Protein AF-A0AAE1BNW2-F1 (afdb_monomer)

Nearest PDB structures (foldseek):
  2y8g-assembly2_B  TM=3.821E-01  e=1.118E-01  Homo sapiens
  4xb6-assembly1_E  TM=5.489E-01  e=6.389E-01  Escherichia coli str. K-12 substr. MG1655
  2y8g-assembly1_A  TM=3.889E-01  e=2.360E-01  Homo sapiens
  7z15-assembly1_A  TM=5.567E-01  e=1.730E+00  Escherichia coli
  3d45-assembly1_B  TM=3.696E-01  e=3.428E-01  Mus musculus

Solvent-accessible surface area (backbone atoms only — not comparable to full-atom values): 8949 Å² total; per-residue (Å²): 96,74,47,78,47,74,46,93,61,87,73,83,94,47,48,79,48,75,47,72,25,45,24,36,40,56,33,90,87,76,66,56,64,51,77,40,76,73,34,39,41,38,37,37,33,49,77,40,80,90,78,62,30,35,42,38,28,35,42,78,40,26,37,35,43,89,85,79,59,53,95,60,62,36,67,66,45,71,43,71,70,43,51,50,49,52,51,52,38,48,50,38,52,47,40,31,74,76,68,69,41,91,60,78,81,73,79,77,82,60,79,87,75,82,78,90,65,78,89,59,55,93,42,26,45,36,45,76,70,61,63,64,67,71,74,86,80,86,83,83,86,87,85,88,132

pLDDT: mean 87.48, std 17.17, range [29.08, 98.38]

Mean predicted aligned error: 6.87 Å

Structure (mmCIF, N/CA/C/O backbone):
data_AF-A0AAE1BNW2-F1
#
_entry.id   AF-A0AAE1BNW2-F1
#
loop_
_atom_site.group_PDB
_atom_site.id
_atom_site.type_symbol
_atom_site.label_atom_id
_atom_site.label_alt_id
_atom_site.label_comp_id
_atom_site.label_asym_id
_atom_site.label_entity_id
_atom_site.label_seq_id
_atom_site.pdbx_PDB_ins_code
_atom_site.Cartn_x
_atom_site.Cartn_y
_atom_site.Cartn_z
_atom_site.occupancy
_atom_site.B_iso_or_equiv
_atom_site.auth_seq_id
_atom_site.auth_comp_id
_atom_site.auth_asym_id
_atom_site.auth_atom_id
_atom_site.pdbx_PDB_model_num
ATOM 1 N N . MET A 1 1 ? -1.422 -1.329 21.930 1.00 89.38 1 MET A N 1
ATOM 2 C CA . MET A 1 1 ? -0.208 -1.251 21.075 1.00 89.38 1 MET A CA 1
ATOM 3 C C . MET A 1 1 ? -0.551 -1.791 19.691 1.00 89.38 1 MET A C 1
ATOM 5 O O . MET A 1 1 ? -1.424 -2.647 19.628 1.00 89.38 1 MET A O 1
ATOM 9 N N . TRP A 1 2 ? 0.067 -1.293 18.613 1.00 96.12 2 TRP A N 1
ATOM 10 C CA . TRP A 1 2 ? -0.155 -1.800 17.248 1.00 96.12 2 TRP A CA 1
ATOM 11 C C . TRP A 1 2 ? 1.060 -2.577 16.735 1.00 96.12 2 TRP A C 1
ATOM 13 O O . TRP A 1 2 ? 2.185 -2.108 16.897 1.00 96.12 2 TRP A O 1
ATOM 23 N N . THR A 1 3 ? 0.839 -3.719 16.082 1.00 96.50 3 THR A N 1
ATOM 24 C CA . THR A 1 3 ? 1.874 -4.419 15.302 1.00 96.50 3 THR A CA 1
ATOM 25 C C . THR A 1 3 ? 1.702 -4.140 13.811 1.00 96.50 3 THR A C 1
ATOM 27 O O . THR A 1 3 ? 0.581 -3.996 13.323 1.00 96.50 3 THR A O 1
ATOM 30 N N . PHE A 1 4 ? 2.809 -4.084 13.074 1.00 97.00 4 PHE A N 1
ATOM 31 C CA . PHE A 1 4 ? 2.823 -3.799 11.640 1.00 97.00 4 PHE A CA 1
ATOM 32 C C . PHE A 1 4 ? 3.811 -4.735 10.939 1.00 97.00 4 PHE A C 1
ATOM 34 O O . PHE A 1 4 ? 4.937 -4.896 11.403 1.00 97.00 4 PHE A O 1
ATOM 41 N N . GLY A 1 5 ? 3.403 -5.363 9.836 1.00 96.88 5 GLY A N 1
ATOM 42 C CA . GLY A 1 5 ? 4.256 -6.306 9.105 1.00 96.88 5 GLY A CA 1
ATOM 43 C C . GLY A 1 5 ? 3.654 -6.760 7.774 1.00 96.88 5 GLY A C 1
ATOM 44 O O . GLY A 1 5 ? 2.518 -6.396 7.469 1.00 96.88 5 GLY A O 1
ATOM 45 N N . PRO A 1 6 ? 4.385 -7.533 6.959 1.00 96.69 6 PRO A N 1
ATOM 46 C CA . PRO A 1 6 ? 3.876 -8.037 5.688 1.00 96.69 6 PRO A CA 1
ATOM 47 C C . PRO A 1 6 ? 2.765 -9.078 5.889 1.00 96.69 6 PRO A C 1
ATOM 49 O O . PRO A 1 6 ? 2.710 -9.774 6.902 1.00 96.69 6 PRO A O 1
ATOM 52 N N . ALA A 1 7 ? 1.861 -9.181 4.918 1.00 94.19 7 ALA A N 1
ATOM 53 C CA . ALA A 1 7 ? 0.855 -10.231 4.848 1.00 94.19 7 ALA A CA 1
ATOM 54 C C . ALA A 1 7 ? 1.427 -11.459 4.120 1.00 94.19 7 ALA A C 1
ATOM 56 O O . ALA A 1 7 ? 1.558 -11.437 2.899 1.00 94.19 7 ALA A O 1
ATOM 57 N N . GLU A 1 8 ? 1.722 -12.534 4.857 1.00 87.94 8 GLU A N 1
ATOM 58 C CA . GLU A 1 8 ? 2.112 -13.832 4.271 1.00 87.94 8 GLU A CA 1
ATOM 59 C C . GLU A 1 8 ? 0.946 -14.472 3.500 1.00 87.94 8 GLU A C 1
ATOM 61 O O . GLU A 1 8 ? 1.101 -15.056 2.431 1.00 87.94 8 GLU A O 1
ATOM 66 N N . THR A 1 9 ? -0.262 -14.320 4.044 1.00 87.81 9 THR A N 1
ATOM 67 C CA . THR A 1 9 ? -1.531 -14.713 3.427 1.00 87.81 9 THR A CA 1
ATOM 68 C C . THR A 1 9 ? -2.564 -13.618 3.661 1.00 87.81 9 THR A C 1
ATOM 70 O O . THR A 1 9 ? -2.375 -12.747 4.509 1.00 87.81 9 THR A O 1
ATOM 73 N N . THR A 1 10 ? -3.656 -13.634 2.894 1.00 88.69 10 THR A N 1
ATOM 74 C CA . THR A 1 10 ? -4.762 -12.685 3.091 1.00 88.69 10 THR A CA 1
ATOM 75 C C . THR A 1 10 ? -5.508 -13.045 4.380 1.00 88.69 10 THR A C 1
ATOM 77 O O . THR A 1 10 ? -6.130 -14.109 4.413 1.00 88.69 10 THR A O 1
ATOM 80 N N . PRO A 1 11 ? -5.475 -12.204 5.433 1.00 91.25 11 PRO A N 1
ATOM 81 C CA . PRO A 1 11 ? -6.172 -12.503 6.677 1.00 91.25 11 PRO A CA 1
ATOM 82 C C . PRO A 1 11 ? -7.689 -12.499 6.462 1.00 91.25 11 PRO A C 1
ATOM 84 O O . PRO A 1 11 ? -8.236 -11.582 5.846 1.00 91.25 11 PRO A O 1
ATOM 87 N N . SER A 1 12 ? -8.377 -13.516 6.980 1.00 91.12 12 SER A N 1
ATOM 88 C CA . SER A 1 12 ? -9.839 -13.601 6.915 1.00 91.12 12 SER A CA 1
ATOM 89 C C . SER A 1 12 ? -10.484 -12.792 8.041 1.00 91.12 1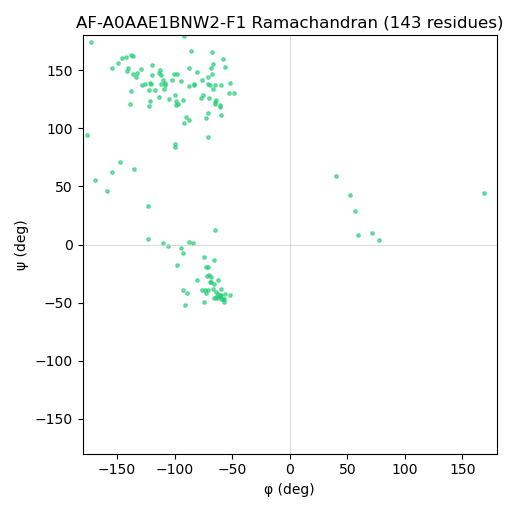2 SER A C 1
ATOM 91 O O . SER A 1 12 ? -10.020 -12.833 9.178 1.00 91.12 12 SER A O 1
ATOM 93 N N . GLY A 1 13 ? -11.559 -12.061 7.734 1.00 93.31 13 GLY A N 1
ATOM 94 C CA . GLY A 1 13 ? -12.338 -11.295 8.718 1.00 93.31 13 GLY A CA 1
ATOM 95 C C . GLY A 1 13 ? -11.717 -9.967 9.169 1.00 93.31 13 GLY A C 1
ATOM 96 O O . GLY A 1 13 ? -12.273 -9.306 10.042 1.00 93.31 13 GLY A O 1
ATOM 97 N N . TRP A 1 14 ? -10.584 -9.557 8.593 1.00 96.19 14 TRP A N 1
ATOM 98 C CA . TRP A 1 14 ? -9.940 -8.279 8.909 1.00 96.19 14 TRP A CA 1
ATOM 99 C C . TRP A 1 14 ? -10.502 -7.161 8.029 1.00 96.19 14 TRP A C 1
ATOM 101 O O . TRP A 1 14 ? -10.934 -7.396 6.898 1.00 96.19 14 TRP A O 1
ATOM 111 N N . GLN A 1 15 ? -10.473 -5.930 8.536 1.00 97.06 15 GLN A N 1
ATOM 112 C CA . GLN A 1 15 ? -10.822 -4.754 7.745 1.00 97.06 15 GLN A CA 1
ATOM 113 C C . GLN A 1 15 ? -9.778 -4.539 6.647 1.00 97.06 15 GLN A C 1
ATOM 115 O O . GLN A 1 15 ? -8.596 -4.826 6.842 1.00 97.06 15 GLN A O 1
ATOM 120 N N . VAL A 1 16 ? -10.214 -4.035 5.490 1.00 96.62 16 VAL A N 1
ATOM 121 C CA . VAL A 1 16 ? -9.362 -3.867 4.306 1.00 96.62 16 VAL A CA 1
ATOM 122 C C . VAL A 1 16 ? -9.356 -2.411 3.873 1.00 96.62 16 VAL A C 1
ATOM 124 O O . VAL A 1 16 ? -10.382 -1.875 3.460 1.00 96.62 16 VAL A O 1
ATOM 127 N N . PHE A 1 17 ? -8.176 -1.802 3.877 1.00 96.88 17 PHE A N 1
ATOM 128 C CA . PHE A 1 17 ? -7.936 -0.469 3.341 1.00 96.88 17 PHE A CA 1
ATOM 129 C C . PHE A 1 17 ? -6.959 -0.544 2.168 1.00 96.88 17 PHE A C 1
ATOM 131 O O . PHE A 1 17 ? -5.939 -1.224 2.237 1.00 96.88 17 PHE A O 1
ATOM 138 N N . LYS A 1 18 ? -7.270 0.130 1.060 1.00 95.50 18 LYS A N 1
ATOM 139 C CA . LYS A 1 18 ? -6.440 0.122 -0.153 1.00 95.50 18 LYS A CA 1
ATOM 140 C C . LYS A 1 18 ? -6.028 1.535 -0.486 1.00 95.50 18 LYS A C 1
ATOM 142 O O . LYS A 1 18 ? -6.865 2.434 -0.468 1.00 95.50 18 LYS A O 1
ATOM 147 N N . ASP A 1 19 ? -4.778 1.697 -0.893 1.00 95.56 19 ASP A N 1
ATOM 148 C CA . ASP A 1 19 ? -4.300 2.979 -1.378 1.00 95.56 19 ASP A CA 1
ATOM 149 C C . ASP A 1 19 ? -3.367 2.814 -2.581 1.00 95.56 19 ASP A C 1
ATOM 151 O O . ASP A 1 19 ? -2.717 1.780 -2.770 1.00 95.56 19 ASP A O 1
ATOM 155 N N . MET A 1 20 ? -3.350 3.837 -3.430 1.00 92.44 20 MET A N 1
ATOM 156 C CA . MET A 1 20 ? -2.522 3.904 -4.625 1.00 92.44 20 MET A CA 1
ATOM 157 C C . MET A 1 20 ? -1.476 5.003 -4.496 1.00 92.44 20 MET A C 1
ATOM 159 O O . MET A 1 20 ? -1.709 6.070 -3.919 1.00 92.44 20 MET A O 1
ATOM 163 N N . ALA A 1 21 ? -0.337 4.738 -5.116 1.00 93.00 21 ALA A N 1
ATOM 164 C CA . ALA A 1 21 ? 0.834 5.580 -5.070 1.00 93.00 21 ALA A CA 1
ATOM 165 C C . ALA A 1 21 ? 1.607 5.549 -6.385 1.00 93.00 21 ALA A C 1
ATOM 167 O O . ALA A 1 21 ? 1.500 4.621 -7.202 1.00 93.00 21 ALA A O 1
ATOM 168 N N . LYS A 1 22 ? 2.433 6.574 -6.569 1.00 93.00 22 LYS A N 1
ATOM 169 C CA . LYS A 1 22 ? 3.486 6.548 -7.576 1.00 93.00 22 LYS A CA 1
ATOM 170 C C . LYS A 1 22 ? 4.649 5.698 -7.067 1.00 93.00 22 LYS A C 1
ATOM 172 O O . LYS A 1 22 ? 5.207 5.959 -6.010 1.00 93.00 22 LYS A O 1
ATOM 177 N N . VAL A 1 23 ? 5.062 4.710 -7.851 1.00 94.81 23 VAL A N 1
ATOM 178 C CA . VAL A 1 23 ? 6.166 3.798 -7.510 1.00 94.81 23 VAL A CA 1
ATOM 179 C C . VAL A 1 23 ? 7.087 3.586 -8.705 1.00 94.81 23 VAL A C 1
ATOM 181 O O . VAL A 1 23 ? 6.717 3.847 -9.856 1.00 94.81 23 VAL A O 1
ATOM 184 N N . ARG A 1 24 ? 8.295 3.091 -8.442 1.00 95.50 24 ARG A N 1
ATOM 185 C CA . ARG A 1 24 ? 9.248 2.659 -9.466 1.00 95.50 24 ARG A CA 1
ATOM 186 C C . ARG A 1 24 ? 9.422 1.146 -9.406 1.00 95.50 24 ARG A C 1
ATOM 188 O O . ARG A 1 24 ? 9.409 0.564 -8.334 1.00 95.50 24 ARG A O 1
ATOM 195 N N . PHE A 1 25 ? 9.634 0.524 -10.551 1.00 95.50 25 PHE A N 1
ATOM 196 C CA . PHE A 1 25 ? 10.032 -0.871 -10.667 1.00 95.50 25 PHE A CA 1
ATOM 197 C C . PHE A 1 25 ? 11.381 -0.951 -11.376 1.00 95.50 25 PHE A C 1
ATOM 199 O O . PHE A 1 25 ? 11.747 -0.055 -12.144 1.00 95.50 25 PHE A O 1
ATOM 206 N N . SER A 1 26 ? 12.116 -2.023 -11.107 1.00 95.94 26 SER A N 1
ATOM 207 C CA . SER A 1 26 ? 13.349 -2.371 -11.804 1.00 95.94 26 SER A CA 1
ATOM 208 C C . SER A 1 26 ? 13.348 -3.868 -12.031 1.00 95.94 26 SER A C 1
ATOM 210 O O . SER A 1 26 ? 13.270 -4.625 -11.067 1.00 95.94 26 SER A O 1
ATOM 212 N N . CYS A 1 27 ? 13.414 -4.287 -13.291 1.00 95.94 27 CYS A N 1
ATOM 213 C CA . CYS A 1 27 ? 13.460 -5.702 -13.608 1.00 95.94 27 CYS A CA 1
ATOM 214 C C . CYS A 1 27 ? 14.796 -6.300 -13.182 1.00 95.94 27 CYS A C 1
ATOM 216 O O . CYS A 1 27 ? 15.842 -5.833 -13.629 1.00 95.94 27 CYS A O 1
ATOM 218 N N . GLN A 1 28 ? 14.761 -7.372 -12.393 1.00 94.50 28 GLN A N 1
ATOM 219 C CA . GLN A 1 28 ? 15.981 -8.053 -11.948 1.00 94.50 28 GLN A CA 1
ATOM 220 C C . GLN A 1 28 ? 16.678 -8.824 -13.082 1.00 94.50 28 GLN A C 1
ATOM 222 O O . GLN A 1 28 ? 17.857 -9.139 -12.979 1.00 94.50 28 GLN A O 1
ATOM 227 N N . ARG A 1 29 ? 15.968 -9.130 -14.180 1.00 94.25 29 ARG A N 1
ATOM 228 C CA . ARG A 1 29 ? 16.511 -9.905 -15.313 1.00 94.25 29 ARG A CA 1
ATOM 229 C C . ARG A 1 29 ? 17.175 -9.056 -16.393 1.00 94.25 29 ARG A C 1
ATOM 231 O O . ARG A 1 29 ? 18.177 -9.472 -16.955 1.00 94.25 29 ARG A O 1
ATOM 238 N N . CYS A 1 30 ? 16.579 -7.916 -16.744 1.00 94.94 30 CYS A N 1
ATOM 239 C CA . CYS A 1 30 ? 17.040 -7.085 -17.866 1.00 94.94 30 CYS A CA 1
ATOM 240 C C . CYS A 1 30 ? 17.381 -5.645 -17.467 1.00 94.94 30 CYS A C 1
ATOM 242 O O . CYS A 1 30 ? 17.633 -4.817 -18.339 1.00 94.94 30 CYS A O 1
ATOM 244 N N . SER A 1 31 ? 17.328 -5.321 -16.171 1.00 94.69 31 SER A N 1
ATOM 245 C CA . SER A 1 31 ? 17.602 -3.985 -15.623 1.00 94.69 31 SER A CA 1
ATOM 246 C C . SER A 1 31 ? 16.696 -2.867 -16.157 1.00 94.69 31 SER A C 1
ATOM 248 O O . SER A 1 31 ? 16.912 -1.691 -15.860 1.00 94.69 31 SER A O 1
ATOM 250 N N . HIS A 1 32 ? 15.649 -3.203 -16.920 1.00 94.75 32 HIS A N 1
ATOM 251 C CA . HIS A 1 32 ? 14.671 -2.231 -17.386 1.00 94.75 32 HIS A CA 1
ATOM 252 C C . HIS A 1 32 ? 13.914 -1.646 -16.192 1.00 94.75 32 HIS A C 1
ATOM 254 O O . HIS A 1 32 ? 13.285 -2.378 -15.425 1.00 94.75 32 HIS A O 1
ATOM 260 N N . GLY A 1 33 ? 13.965 -0.323 -16.043 1.00 93.56 33 GLY A N 1
ATOM 261 C CA . GLY A 1 33 ? 13.259 0.404 -14.996 1.00 93.56 33 GLY A CA 1
ATOM 262 C C . GLY A 1 33 ? 12.084 1.200 -15.550 1.00 93.56 33 GLY A C 1
ATOM 263 O O . GLY A 1 33 ? 12.208 1.863 -16.578 1.00 93.56 33 GLY A O 1
ATOM 264 N N . TRP A 1 34 ? 10.960 1.190 -14.837 1.00 93.12 34 TRP A N 1
ATOM 265 C CA . TRP A 1 34 ? 9.772 1.959 -15.208 1.00 93.12 34 TRP A CA 1
ATOM 266 C C . TRP A 1 34 ? 9.068 2.540 -13.982 1.00 93.12 34 TRP A C 1
ATOM 268 O O . TRP A 1 34 ? 9.279 2.116 -12.847 1.00 93.12 34 TRP A O 1
ATOM 278 N N . THR A 1 35 ? 8.231 3.548 -14.207 1.00 91.44 35 THR A N 1
ATOM 279 C CA . THR A 1 35 ? 7.411 4.183 -13.169 1.00 91.44 35 THR A CA 1
ATOM 280 C C . THR A 1 35 ? 5.951 3.829 -13.396 1.00 91.44 35 THR A C 1
ATOM 282 O O . THR A 1 35 ? 5.484 3.813 -14.534 1.00 91.44 35 THR A O 1
ATOM 285 N N . SER A 1 36 ? 5.213 3.602 -12.313 1.00 89.81 36 SER A N 1
ATOM 286 C CA . SER A 1 36 ? 3.767 3.418 -12.354 1.00 89.81 36 SER A CA 1
ATOM 287 C C . SER A 1 36 ? 3.069 4.381 -11.407 1.00 89.81 36 SER A C 1
ATOM 289 O O . SER A 1 36 ? 3.499 4.558 -10.274 1.00 89.81 36 SER A O 1
ATOM 291 N N . MET A 1 37 ? 1.959 4.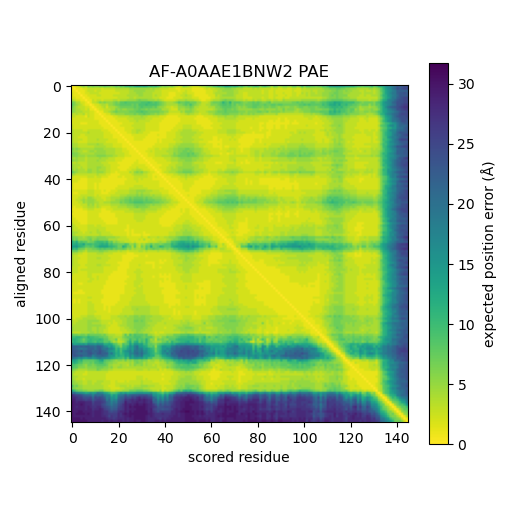964 -11.859 1.00 88.12 37 MET A N 1
ATOM 292 C CA . MET A 1 37 ? 1.051 5.754 -11.011 1.00 88.12 37 MET A CA 1
ATOM 293 C C . MET A 1 37 ? 0.037 4.880 -10.250 1.00 88.12 37 MET A C 1
ATOM 295 O O . MET A 1 37 ? -0.835 5.409 -9.563 1.00 88.12 37 MET A O 1
ATOM 299 N N . TYR A 1 38 ? 0.118 3.558 -10.427 1.00 86.56 38 TYR A N 1
ATOM 300 C CA . TYR A 1 38 ? -0.827 2.561 -9.921 1.00 86.56 38 TYR A CA 1
ATOM 301 C C . TYR A 1 38 ? -0.113 1.517 -9.049 1.00 86.56 38 TYR A C 1
ATOM 303 O O . TYR A 1 38 ? -0.472 0.341 -9.067 1.00 86.56 38 TYR A O 1
ATOM 311 N N . GLY A 1 39 ? 0.938 1.920 -8.326 1.00 91.38 39 GLY A N 1
ATOM 312 C CA . GLY A 1 39 ? 1.483 1.087 -7.257 1.00 91.38 39 GLY A CA 1
ATOM 313 C C . GLY A 1 39 ? 0.430 0.955 -6.167 1.00 91.38 39 GLY A C 1
ATOM 314 O O . GLY A 1 39 ? -0.031 1.971 -5.657 1.00 91.38 39 GLY A O 1
ATOM 315 N N . MET A 1 40 ? 0.007 -0.268 -5.857 1.00 94.06 40 MET A N 1
ATOM 316 C CA . MET A 1 40 ? -1.046 -0.519 -4.877 1.00 94.06 40 MET A CA 1
ATOM 317 C C . MET A 1 40 ? -0.471 -1.153 -3.616 1.00 94.06 40 MET A C 1
ATOM 319 O O . MET A 1 40 ? 0.290 -2.124 -3.682 1.00 94.06 40 MET A O 1
ATOM 323 N N . VAL A 1 41 ? -0.897 -0.609 -2.478 1.00 96.88 41 VAL A N 1
ATOM 324 C CA . VAL A 1 41 ? -0.782 -1.238 -1.166 1.00 96.88 41 VAL A CA 1
ATOM 325 C C . VAL A 1 41 ? -2.174 -1.610 -0.668 1.00 96.88 41 VAL A C 1
ATOM 327 O O . VAL A 1 41 ? -3.134 -0.849 -0.818 1.00 96.88 41 VAL A O 1
ATOM 330 N N . VAL A 1 42 ? -2.282 -2.798 -0.086 1.00 97.12 42 VAL A N 1
ATOM 331 C CA . VAL A 1 42 ? -3.454 -3.232 0.673 1.00 97.12 42 VAL A CA 1
ATOM 332 C C . VAL A 1 42 ? -3.038 -3.389 2.122 1.00 97.12 42 VAL A C 1
ATOM 334 O O . VAL A 1 42 ? -2.082 -4.103 2.409 1.00 97.12 42 VAL A O 1
ATOM 337 N N . PHE A 1 43 ? -3.763 -2.742 3.021 1.00 98.12 43 PHE A N 1
ATOM 338 C CA . PHE A 1 43 ? -3.637 -2.899 4.457 1.00 98.12 43 PHE A CA 1
ATOM 339 C C . PHE A 1 43 ? -4.814 -3.718 4.974 1.00 98.12 43 PHE A C 1
ATOM 341 O O . PHE A 1 43 ? -5.975 -3.369 4.766 1.00 98.12 43 PHE A O 1
ATOM 348 N N . TYR A 1 44 ? -4.498 -4.797 5.669 1.00 97.88 44 TYR A N 1
ATOM 349 C CA . TYR A 1 44 ? -5.418 -5.578 6.474 1.00 97.88 44 TYR A CA 1
ATOM 350 C C . TYR A 1 44 ? -5.229 -5.150 7.914 1.00 97.88 44 TYR A C 1
ATOM 352 O O . TYR A 1 44 ? -4.097 -5.151 8.393 1.00 97.88 44 TYR A O 1
ATOM 360 N N . TYR A 1 45 ? -6.295 -4.801 8.618 1.00 98.00 45 TYR A N 1
ATOM 361 C CA . TYR A 1 45 ? -6.174 -4.411 10.015 1.00 98.00 45 TYR A CA 1
ATOM 362 C C . TYR A 1 45 ? -7.324 -4.935 10.863 1.00 98.00 45 TYR A C 1
ATOM 364 O O . TYR A 1 45 ? -8.450 -5.099 10.3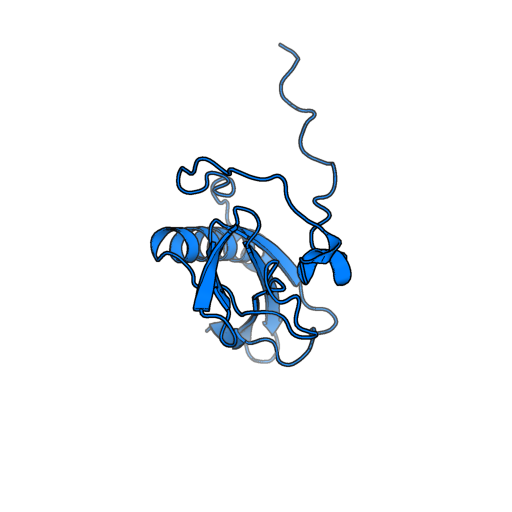92 1.00 98.00 45 TYR A O 1
ATOM 372 N N . HIS A 1 46 ? -7.035 -5.206 12.130 1.00 96.50 46 HIS A N 1
ATOM 373 C CA . HIS A 1 46 ? -8.058 -5.504 13.122 1.00 96.50 46 HIS A CA 1
ATOM 374 C C . HIS A 1 46 ? -7.615 -5.039 14.508 1.00 96.50 46 HIS A C 1
ATOM 376 O O . HIS A 1 46 ? -6.420 -4.919 14.790 1.00 96.50 46 HIS A O 1
ATOM 382 N N . TRP A 1 47 ? -8.602 -4.796 15.362 1.00 97.31 47 TRP A N 1
ATOM 383 C CA . TRP A 1 47 ? -8.407 -4.650 16.794 1.00 97.31 47 TRP A CA 1
ATOM 384 C C . TRP A 1 47 ? -8.749 -5.975 17.471 1.00 97.31 47 TRP A C 1
ATOM 386 O O . TRP A 1 47 ? -9.844 -6.506 17.279 1.00 97.31 47 TRP A O 1
ATOM 396 N N . ASP A 1 48 ? -7.804 -6.526 18.220 1.00 95.00 48 ASP A N 1
ATOM 397 C CA . ASP A 1 48 ? -8.004 -7.689 19.071 1.00 95.00 48 ASP A CA 1
ATOM 398 C C . ASP A 1 48 ? -8.427 -7.225 20.465 1.00 95.00 48 ASP A C 1
ATOM 400 O O . ASP A 1 48 ? -7.634 -6.656 21.220 1.00 95.00 48 ASP A O 1
ATOM 404 N N . THR A 1 49 ? -9.683 -7.476 20.820 1.00 93.62 49 THR A N 1
ATOM 405 C CA . THR A 1 49 ? -10.206 -7.130 22.143 1.00 93.62 49 THR A CA 1
ATOM 406 C C . THR A 1 49 ? -9.650 -8.030 23.242 1.00 93.62 49 THR A C 1
ATOM 408 O O . THR A 1 49 ? -9.531 -7.570 24.374 1.00 93.62 49 THR A O 1
ATOM 411 N N . ALA A 1 50 ? -9.267 -9.273 22.931 1.00 95.00 50 ALA A N 1
ATOM 412 C CA . ALA A 1 50 ? -8.762 -10.218 23.923 1.00 95.00 50 ALA A CA 1
ATOM 413 C C . ALA A 1 50 ? -7.344 -9.852 24.381 1.00 95.00 50 ALA A C 1
ATOM 415 O O . ALA A 1 50 ? -7.046 -9.892 25.572 1.00 95.00 50 ALA A O 1
ATOM 416 N N . SER A 1 51 ? -6.478 -9.456 23.444 1.00 95.00 51 SER A N 1
ATOM 417 C CA . SER A 1 51 ? -5.105 -9.028 23.748 1.00 95.00 51 SER A CA 1
ATOM 418 C C . SER A 1 51 ? -4.943 -7.511 23.912 1.00 95.00 51 SER A C 1
ATOM 420 O O . SER A 1 51 ? -3.850 -7.048 24.246 1.00 95.00 51 SER A O 1
ATOM 422 N N . ASN A 1 52 ? -6.018 -6.736 23.707 1.00 95.06 52 ASN A N 1
ATOM 423 C CA . ASN A 1 52 ? -6.037 -5.269 23.718 1.00 95.06 52 ASN A CA 1
ATOM 424 C C . ASN A 1 52 ? -4.965 -4.652 22.792 1.00 95.06 52 ASN A C 1
ATOM 426 O O . ASN A 1 52 ? -4.237 -3.711 23.143 1.00 95.06 52 ASN A O 1
ATOM 430 N N . GLN A 1 53 ? -4.822 -5.237 21.602 1.00 96.69 53 GLN A N 1
ATOM 431 C CA . GLN A 1 53 ? -3.798 -4.886 20.622 1.00 96.69 53 GLN A CA 1
ATOM 432 C C . GLN A 1 53 ? -4.398 -4.714 19.234 1.00 96.69 53 GLN A C 1
ATOM 434 O O . GLN A 1 53 ? -5.341 -5.392 18.844 1.00 96.69 53 GLN A O 1
ATOM 439 N N . GLY A 1 54 ? -3.814 -3.806 18.463 1.00 97.31 54 GLY A N 1
ATOM 440 C CA . GLY A 1 54 ? -4.123 -3.664 17.052 1.00 97.31 54 GLY A CA 1
ATOM 441 C C . GLY A 1 54 ? -3.092 -4.394 16.204 1.00 97.31 54 GLY A C 1
ATOM 442 O O . GLY A 1 54 ? -1.905 -4.432 16.534 1.00 97.31 54 GLY A O 1
ATOM 443 N N . ASN A 1 55 ? -3.518 -4.941 15.077 1.00 97.44 55 ASN A N 1
ATOM 444 C CA . ASN A 1 55 ? -2.612 -5.542 14.110 1.00 97.44 55 ASN A CA 1
ATOM 445 C C . ASN A 1 55 ? -2.881 -4.964 12.730 1.00 97.44 55 ASN A C 1
ATOM 447 O O . ASN A 1 55 ? -4.030 -4.850 12.313 1.00 97.44 55 ASN A O 1
ATOM 451 N N . VAL A 1 56 ? -1.808 -4.653 12.010 1.00 98.25 56 VAL A N 1
ATOM 452 C CA . VAL A 1 56 ? -1.830 -4.314 10.590 1.00 98.25 56 VAL A CA 1
ATOM 453 C C . VAL A 1 56 ? -0.925 -5.278 9.835 1.00 98.25 56 VAL A C 1
ATOM 455 O O . VAL A 1 56 ? 0.223 -5.518 10.225 1.00 98.25 56 VAL A O 1
ATOM 458 N N . ARG A 1 57 ? -1.428 -5.819 8.728 1.00 98.06 57 ARG A N 1
ATOM 459 C CA . ARG A 1 57 ? -0.650 -6.558 7.738 1.00 98.06 57 ARG A CA 1
ATOM 460 C C . ARG A 1 57 ? -0.753 -5.877 6.386 1.00 98.06 57 ARG A C 1
ATOM 462 O O . ARG A 1 57 ? -1.835 -5.433 6.020 1.00 98.06 57 ARG A O 1
ATOM 469 N N . PHE A 1 58 ? 0.343 -5.775 5.644 1.00 97.38 58 PHE A N 1
ATOM 470 C CA . PHE A 1 58 ? 0.342 -5.102 4.345 1.00 97.38 58 PHE A CA 1
ATOM 471 C C . PHE A 1 58 ? 0.751 -6.026 3.198 1.00 97.38 58 PHE A C 1
ATOM 473 O O . PHE A 1 58 ? 1.615 -6.886 3.341 1.00 97.38 58 PHE A O 1
ATOM 480 N N . LEU A 1 59 ? 0.153 -5.803 2.031 1.00 96.38 59 LEU A N 1
ATOM 481 C CA . LEU A 1 59 ? 0.518 -6.431 0.767 1.00 96.38 59 LEU A CA 1
ATOM 482 C C . LEU A 1 59 ? 0.882 -5.342 -0.241 1.00 96.38 59 LEU A C 1
ATOM 484 O O . LEU A 1 59 ? 0.064 -4.471 -0.542 1.00 96.38 59 LEU A O 1
ATOM 488 N N . LEU A 1 60 ? 2.093 -5.420 -0.791 1.00 96.31 60 LEU A N 1
ATOM 489 C CA . LEU A 1 60 ? 2.535 -4.582 -1.904 1.00 96.31 60 LEU A CA 1
ATOM 490 C C . LEU A 1 60 ? 2.387 -5.374 -3.199 1.00 96.31 60 LEU A C 1
ATOM 492 O O . LEU A 1 60 ? 2.996 -6.429 -3.356 1.00 96.31 60 LEU A O 1
ATOM 496 N N . THR A 1 61 ? 1.587 -4.878 -4.138 1.00 95.12 61 THR A N 1
ATOM 497 C CA . THR A 1 61 ? 1.390 -5.579 -5.413 1.00 95.12 61 THR A CA 1
ATOM 498 C C . THR A 1 61 ? 2.453 -5.171 -6.428 1.00 95.12 61 THR A C 1
ATOM 500 O O . THR A 1 61 ? 2.731 -3.979 -6.588 1.00 95.12 61 THR A O 1
ATOM 503 N N . GLY A 1 62 ? 3.005 -6.144 -7.145 1.00 95.44 62 GLY A N 1
ATOM 504 C CA . GLY A 1 62 ? 4.027 -5.938 -8.161 1.00 95.44 62 GLY A CA 1
ATOM 505 C C . GLY A 1 62 ? 3.502 -5.734 -9.585 1.00 95.44 62 GLY A C 1
ATOM 506 O O . GLY A 1 62 ? 2.296 -5.761 -9.865 1.00 95.44 62 GLY A O 1
ATOM 507 N N . GLN A 1 63 ? 4.440 -5.542 -10.514 1.00 94.81 63 GLN A N 1
ATOM 508 C CA . GLN A 1 63 ? 4.177 -5.473 -11.956 1.00 94.81 63 GLN A CA 1
ATOM 509 C C . GLN A 1 63 ? 5.171 -6.328 -12.738 1.00 94.81 63 GLN A C 1
ATOM 511 O O . GLN A 1 63 ? 6.343 -6.417 -12.381 1.00 94.81 63 GLN A O 1
ATOM 516 N N . LYS A 1 64 ? 4.706 -6.956 -13.818 1.00 95.19 64 LYS A N 1
ATOM 517 C CA . LYS A 1 64 ? 5.580 -7.659 -14.757 1.00 95.19 64 LYS A CA 1
ATOM 518 C C . LYS A 1 64 ? 6.404 -6.656 -15.555 1.00 95.19 64 LYS A C 1
ATOM 520 O O . LYS A 1 64 ? 5.902 -5.597 -15.937 1.00 95.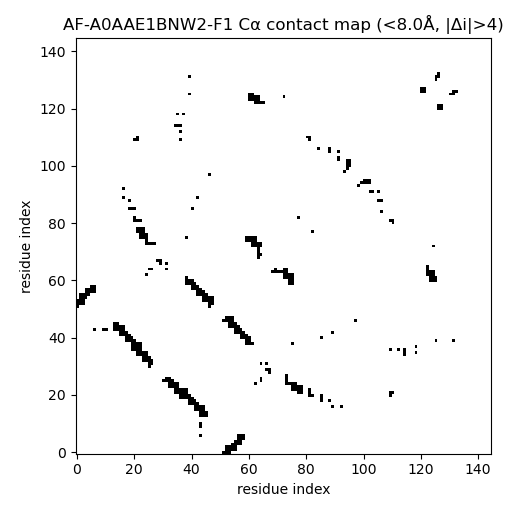19 64 LYS A O 1
ATOM 525 N N . CYS A 1 65 ? 7.651 -7.015 -15.852 1.00 94.00 65 CYS A N 1
ATOM 526 C CA . CYS A 1 65 ? 8.462 -6.248 -16.787 1.00 94.00 65 CYS A CA 1
ATOM 527 C C . CYS A 1 65 ? 7.833 -6.299 -18.184 1.00 94.00 65 CYS A C 1
ATOM 529 O O . CYS A 1 65 ? 7.636 -7.374 -18.738 1.00 94.00 65 CYS A O 1
ATOM 531 N N . ASN A 1 66 ? 7.559 -5.142 -18.776 1.00 89.44 66 ASN A N 1
ATOM 532 C CA . ASN A 1 66 ? 7.007 -5.041 -20.129 1.00 89.44 66 ASN A CA 1
ATOM 533 C C . ASN A 1 66 ? 8.032 -5.332 -21.243 1.00 89.44 66 ASN A C 1
ATOM 535 O O . ASN A 1 66 ? 7.634 -5.452 -22.395 1.00 89.44 66 ASN A O 1
ATOM 539 N N . HIS A 1 67 ? 9.324 -5.426 -20.914 1.00 91.50 67 HIS A N 1
ATOM 540 C CA . HIS A 1 67 ? 10.394 -5.645 -21.885 1.00 91.50 67 HIS A CA 1
ATOM 541 C C . HIS A 1 67 ? 10.697 -7.136 -22.086 1.00 91.50 67 HIS A C 1
ATOM 543 O O . HIS A 1 67 ? 10.690 -7.620 -23.210 1.00 91.50 67 HIS A O 1
ATOM 549 N N . CYS A 1 68 ? 10.943 -7.881 -21.002 1.00 92.44 68 CYS A N 1
ATOM 550 C CA . CYS A 1 68 ? 11.236 -9.321 -21.068 1.00 92.44 68 CYS A CA 1
ATOM 551 C C . CYS A 1 68 ? 10.078 -10.223 -20.609 1.00 92.44 68 CYS A C 1
ATOM 553 O O . CYS A 1 68 ? 10.224 -11.440 -20.644 1.00 92.44 68 CYS A O 1
ATOM 555 N N . ASN A 1 69 ? 8.956 -9.634 -20.172 1.00 85.31 69 ASN A N 1
ATOM 556 C CA . ASN A 1 69 ? 7.707 -10.305 -19.786 1.00 85.31 69 ASN A CA 1
ATOM 557 C C . ASN A 1 69 ? 7.890 -11.612 -18.986 1.00 85.31 69 ASN A C 1
ATOM 559 O O . ASN A 1 69 ? 7.443 -12.672 -19.425 1.00 85.31 69 ASN A O 1
ATOM 563 N N . PRO A 1 70 ? 8.548 -11.563 -17.813 1.00 85.88 70 PRO A N 1
ATOM 564 C CA . PRO A 1 70 ? 8.746 -12.750 -16.997 1.00 85.88 70 PRO A CA 1
ATOM 565 C C . PRO A 1 70 ? 7.417 -13.269 -16.423 1.00 85.88 70 PRO A C 1
ATOM 567 O O . PRO A 1 70 ? 6.400 -12.566 -16.367 1.00 85.88 70 PRO A O 1
ATOM 570 N N . ASP A 1 71 ? 7.426 -14.503 -15.920 1.00 87.12 71 ASP A N 1
ATOM 571 C CA . ASP A 1 71 ? 6.259 -15.073 -15.240 1.00 87.12 71 ASP A CA 1
ATOM 572 C C . ASP A 1 71 ? 5.958 -14.394 -13.897 1.00 87.12 71 ASP A C 1
ATOM 574 O O . ASP A 1 71 ? 4.786 -14.240 -13.542 1.00 87.12 71 ASP A O 1
ATOM 578 N N . GLY A 1 72 ? 7.002 -13.924 -13.205 1.00 92.06 72 GLY A N 1
ATOM 579 C CA . GLY A 1 72 ? 6.924 -13.251 -11.907 1.00 92.06 72 GLY A CA 1
ATOM 580 C C . GLY A 1 72 ? 6.657 -11.744 -11.974 1.00 92.06 72 GLY A C 1
ATOM 581 O O . GLY A 1 72 ? 6.771 -11.109 -13.023 1.00 92.06 72 GLY A O 1
ATOM 582 N N . PHE A 1 73 ? 6.316 -11.175 -10.819 1.00 95.38 73 PHE A N 1
ATOM 583 C CA . PHE A 1 73 ? 6.123 -9.738 -10.633 1.00 95.38 73 PHE A CA 1
ATOM 584 C C . PHE A 1 73 ? 7.335 -9.116 -9.944 1.00 95.38 73 PHE A C 1
ATOM 586 O O . PHE A 1 73 ? 7.877 -9.698 -9.010 1.00 95.38 73 PHE A O 1
ATOM 593 N N . GLU A 1 74 ? 7.712 -7.914 -10.368 1.00 96.44 74 GLU A N 1
ATOM 594 C CA . GLU A 1 74 ? 8.723 -7.117 -9.680 1.00 96.44 74 GLU A CA 1
ATOM 595 C C . GLU A 1 74 ? 8.091 -6.354 -8.514 1.00 96.44 74 GLU A C 1
ATOM 597 O O . GLU A 1 74 ? 7.007 -5.774 -8.652 1.00 96.44 74 GLU A O 1
ATOM 602 N N . THR A 1 75 ? 8.783 -6.325 -7.376 1.00 95.81 75 THR A N 1
ATOM 603 C CA . THR A 1 75 ? 8.369 -5.573 -6.184 1.00 95.81 75 THR A CA 1
ATOM 604 C C . THR A 1 75 ? 8.492 -4.064 -6.430 1.00 95.81 75 THR A C 1
ATOM 606 O O . THR A 1 75 ? 9.485 -3.613 -7.011 1.00 95.81 75 THR A O 1
ATOM 609 N N . PRO A 1 76 ? 7.512 -3.249 -5.998 1.00 96.75 76 PRO A N 1
ATOM 610 C CA . PRO A 1 76 ? 7.599 -1.802 -6.140 1.00 96.75 76 PRO A CA 1
ATOM 611 C C . PRO A 1 76 ? 8.642 -1.201 -5.194 1.00 96.75 76 PRO A C 1
ATOM 613 O O . PRO A 1 76 ? 8.682 -1.504 -4.004 1.00 96.75 76 PRO A O 1
ATOM 616 N N . MET A 1 77 ? 9.415 -0.254 -5.711 1.00 96.88 77 MET A N 1
ATOM 617 C CA . MET A 1 77 ? 10.209 0.689 -4.933 1.00 96.88 77 MET A CA 1
ATOM 618 C C . MET A 1 77 ? 9.389 1.956 -4.707 1.00 96.88 77 MET A C 1
ATOM 620 O O . MET A 1 77 ? 8.912 2.592 -5.656 1.00 96.8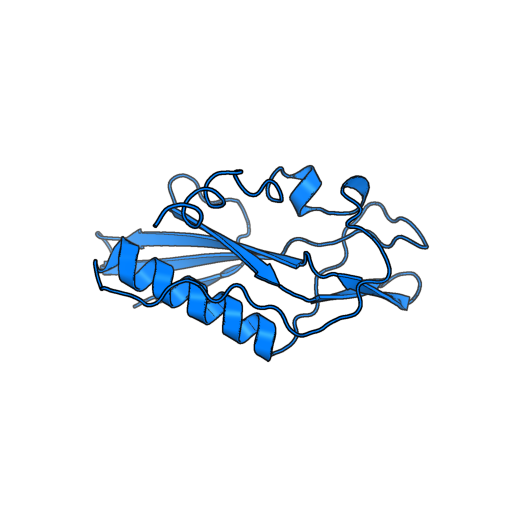8 77 MET A O 1
ATOM 624 N N . TRP A 1 78 ? 9.231 2.319 -3.442 1.00 95.88 78 TRP A N 1
ATOM 625 C CA . TRP A 1 78 ? 8.416 3.450 -3.025 1.00 95.88 78 TRP A CA 1
ATOM 626 C C . TRP A 1 78 ? 9.260 4.702 -2.855 1.00 95.88 78 TRP A C 1
ATOM 628 O O . TRP A 1 78 ? 10.375 4.651 -2.338 1.00 95.88 78 TRP A O 1
ATOM 638 N N . TYR A 1 79 ? 8.708 5.839 -3.272 1.00 95.50 79 TYR A N 1
ATOM 639 C CA . TYR A 1 79 ? 9.279 7.121 -2.892 1.00 95.50 79 TYR A CA 1
ATOM 640 C C . TYR A 1 79 ? 8.909 7.434 -1.433 1.00 95.50 79 TYR A C 1
ATOM 642 O O . TYR A 1 79 ? 7.776 7.134 -1.042 1.00 95.50 79 TYR A O 1
ATOM 650 N N . PRO A 1 80 ? 9.810 8.029 -0.629 1.00 96.00 80 PRO A N 1
ATOM 651 C CA . PRO A 1 80 ? 9.543 8.308 0.784 1.00 96.00 80 PRO A CA 1
ATOM 652 C C . PRO A 1 80 ? 8.233 9.067 1.029 1.00 96.00 80 PRO A C 1
ATOM 654 O O . PRO A 1 80 ? 7.447 8.685 1.890 1.00 96.00 80 PRO A O 1
ATOM 657 N N . GLU A 1 81 ? 7.949 10.083 0.219 1.00 95.25 81 GLU A N 1
ATOM 658 C CA . GLU A 1 81 ? 6.734 10.895 0.303 1.00 95.25 81 GLU A CA 1
ATOM 659 C C . GLU A 1 81 ? 5.457 10.107 -0.028 1.00 95.25 81 GLU A C 1
ATOM 661 O O . GLU A 1 81 ? 4.412 10.316 0.583 1.00 95.25 81 GLU A O 1
ATOM 666 N N . GLU A 1 82 ? 5.537 9.151 -0.954 1.00 96.38 82 GLU A N 1
ATOM 667 C CA . GLU A 1 82 ? 4.415 8.281 -1.317 1.00 96.38 82 GLU A CA 1
ATOM 668 C C . GLU A 1 82 ? 4.147 7.250 -0.216 1.00 96.38 82 GLU A C 1
ATOM 670 O O . GLU A 1 82 ? 2.992 6.983 0.115 1.00 96.38 82 GLU A O 1
ATOM 675 N N . ALA A 1 83 ? 5.212 6.714 0.395 1.00 96.88 83 ALA A N 1
ATOM 676 C CA . ALA A 1 83 ? 5.110 5.838 1.557 1.00 96.88 83 ALA A CA 1
ATOM 677 C C . ALA A 1 83 ? 4.497 6.583 2.753 1.00 96.88 83 ALA A C 1
ATOM 679 O O . ALA A 1 83 ? 3.555 6.091 3.370 1.00 96.88 83 ALA A O 1
ATOM 680 N N . GLN A 1 84 ? 4.961 7.803 3.034 1.00 97.31 84 GLN A N 1
ATOM 681 C CA . GLN A 1 84 ? 4.385 8.653 4.075 1.00 97.31 84 GLN A CA 1
ATOM 682 C C . GLN A 1 84 ? 2.894 8.898 3.824 1.00 97.31 84 GLN A C 1
ATOM 684 O O . GLN A 1 84 ? 2.085 8.696 4.726 1.00 97.31 84 GLN A O 1
ATOM 689 N N . LYS A 1 85 ? 2.511 9.249 2.590 1.00 97.00 85 LYS A N 1
ATOM 690 C CA . LYS A 1 85 ? 1.116 9.510 2.216 1.00 97.00 85 LYS A CA 1
ATOM 691 C C . LYS A 1 85 ? 0.192 8.326 2.508 1.00 97.00 85 LYS A C 1
ATOM 693 O O . LYS A 1 85 ? -0.856 8.507 3.127 1.00 97.00 85 LYS A O 1
ATOM 698 N N . VAL A 1 86 ? 0.560 7.115 2.076 1.00 97.31 86 VAL A N 1
ATOM 699 C CA . VAL A 1 86 ? -0.288 5.927 2.297 1.00 97.31 86 VAL A CA 1
ATOM 700 C C . VAL A 1 86 ? -0.349 5.528 3.773 1.00 97.31 86 VAL A C 1
ATOM 702 O O . VAL A 1 86 ? -1.395 5.077 4.235 1.00 97.31 86 VAL A O 1
ATOM 705 N N . MET A 1 87 ? 0.727 5.752 4.533 1.00 98.06 87 MET A N 1
ATOM 706 C CA . MET A 1 87 ? 0.745 5.511 5.979 1.00 98.06 87 MET A CA 1
ATOM 707 C C . MET A 1 87 ? -0.110 6.529 6.743 1.00 98.06 87 MET A C 1
ATOM 709 O O . MET A 1 87 ? -0.836 6.146 7.657 1.00 98.06 87 MET A O 1
ATOM 713 N N . THR A 1 88 ? -0.096 7.805 6.349 1.00 98.00 88 THR A N 1
ATOM 714 C CA . THR A 1 88 ? -0.994 8.829 6.905 1.00 98.00 88 THR A CA 1
ATOM 715 C C . THR A 1 88 ? -2.459 8.494 6.626 1.00 98.00 88 THR A C 1
ATOM 717 O O . THR A 1 88 ? -3.295 8.584 7.522 1.00 98.00 88 THR A O 1
ATOM 720 N N . ASN A 1 89 ? -2.776 8.042 5.412 1.00 98.31 89 ASN A N 1
ATOM 721 C CA . ASN A 1 89 ? -4.130 7.615 5.070 1.00 98.31 89 ASN A CA 1
ATOM 722 C C . ASN A 1 89 ? -4.581 6.387 5.874 1.00 98.31 89 ASN A C 1
ATOM 724 O O . ASN A 1 89 ? -5.712 6.365 6.355 1.00 98.31 89 ASN A O 1
ATOM 728 N N . LEU A 1 90 ? -3.698 5.403 6.077 1.00 98.38 90 LEU A N 1
ATOM 729 C CA . LEU A 1 90 ? -3.969 4.276 6.971 1.00 98.38 90 LEU A CA 1
ATOM 730 C C . LEU A 1 90 ? -4.233 4.749 8.406 1.00 98.38 90 LEU A C 1
ATOM 732 O O . LEU A 1 90 ? -5.160 4.261 9.047 1.00 98.38 90 LEU A O 1
ATOM 736 N N . TYR A 1 91 ? -3.432 5.689 8.912 1.00 97.69 91 TYR A N 1
ATOM 737 C CA . TYR A 1 91 ? -3.631 6.256 10.243 1.00 97.69 91 TYR A CA 1
ATOM 738 C C . TYR A 1 91 ? -5.020 6.892 10.378 1.00 97.69 91 TYR A C 1
ATOM 740 O O . TYR A 1 91 ? -5.718 6.595 11.345 1.00 97.69 91 TYR A O 1
ATOM 748 N N . HIS A 1 92 ? -5.453 7.695 9.400 1.00 98.00 92 HIS A N 1
ATOM 749 C CA . HIS A 1 92 ? -6.804 8.263 9.395 1.00 98.00 92 HIS A CA 1
ATOM 750 C C . HIS A 1 92 ? -7.885 7.174 9.358 1.00 98.00 92 HIS A C 1
ATOM 752 O O . HIS A 1 92 ? -8.830 7.232 10.142 1.00 98.00 92 HIS A O 1
ATOM 758 N N . GLU A 1 93 ? -7.730 6.149 8.515 1.00 97.75 93 GLU A N 1
ATOM 759 C CA . GLU A 1 93 ? -8.689 5.039 8.447 1.00 97.75 93 GLU A CA 1
ATOM 760 C C . GLU A 1 93 ? -8.807 4.318 9.799 1.00 97.75 93 GLU A C 1
ATOM 762 O O . GLU A 1 93 ? -9.911 4.094 10.292 1.00 97.75 93 GLU A O 1
ATOM 767 N N . VAL A 1 94 ? -7.684 3.990 10.442 1.00 97.62 94 VAL A N 1
ATOM 768 C CA . VAL A 1 94 ? -7.677 3.314 11.747 1.00 97.62 94 VAL A CA 1
ATOM 769 C C . VAL A 1 94 ? -8.257 4.212 12.843 1.00 97.62 94 VAL A C 1
ATOM 771 O O . VAL A 1 94 ? -9.107 3.761 13.612 1.00 97.62 94 VAL A O 1
ATOM 774 N N . ALA A 1 95 ? -7.844 5.481 12.905 1.00 97.44 95 ALA A N 1
ATOM 775 C CA . ALA A 1 95 ? -8.358 6.463 13.859 1.00 97.44 95 ALA A CA 1
ATOM 776 C C . ALA A 1 95 ? -9.883 6.613 13.759 1.00 97.44 95 ALA A C 1
ATOM 778 O O . ALA A 1 95 ? -10.577 6.623 14.776 1.00 97.44 95 ALA A O 1
ATOM 779 N N . ASN A 1 96 ? -10.418 6.652 12.540 1.00 97.38 96 ASN A N 1
ATOM 780 C CA . ASN A 1 96 ? -11.851 6.759 12.323 1.00 97.38 96 ASN A CA 1
ATOM 781 C C . ASN A 1 96 ? -12.598 5.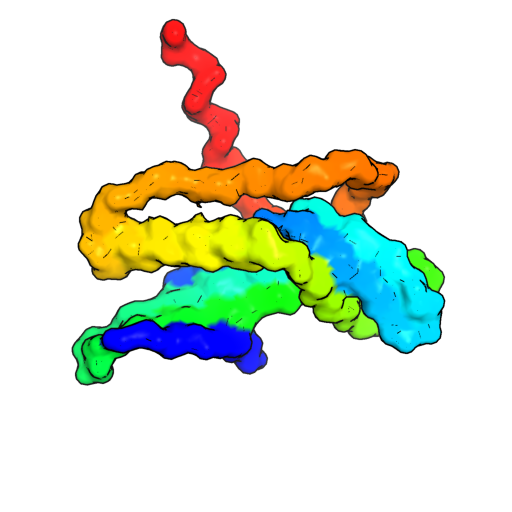446 12.600 1.00 97.38 96 ASN A C 1
ATOM 783 O O . ASN A 1 96 ? -13.585 5.436 13.332 1.00 97.38 96 ASN A O 1
ATOM 787 N N . ARG A 1 97 ? -12.141 4.319 12.045 1.00 96.44 97 ARG A N 1
ATOM 788 C CA . ARG A 1 97 ? -12.882 3.049 12.110 1.00 96.44 97 ARG A CA 1
ATOM 789 C C . ARG A 1 97 ? -12.799 2.358 13.458 1.00 96.44 97 ARG A C 1
ATOM 791 O O . ARG A 1 97 ? -13.788 1.774 13.892 1.00 96.44 97 ARG A O 1
ATOM 798 N N . VAL A 1 98 ? -11.629 2.386 14.089 1.00 95.94 98 VAL A N 1
ATOM 799 C CA . VAL A 1 98 ? -11.369 1.649 15.333 1.00 95.94 98 VAL A CA 1
ATOM 800 C C . VAL A 1 98 ? -11.635 2.519 16.552 1.00 95.94 98 VAL A C 1
ATOM 802 O O . VAL A 1 98 ? -12.202 2.020 17.518 1.00 95.94 98 VAL A O 1
ATOM 805 N N . TYR A 1 99 ? -11.279 3.804 16.488 1.00 95.56 99 TYR A N 1
ATOM 806 C C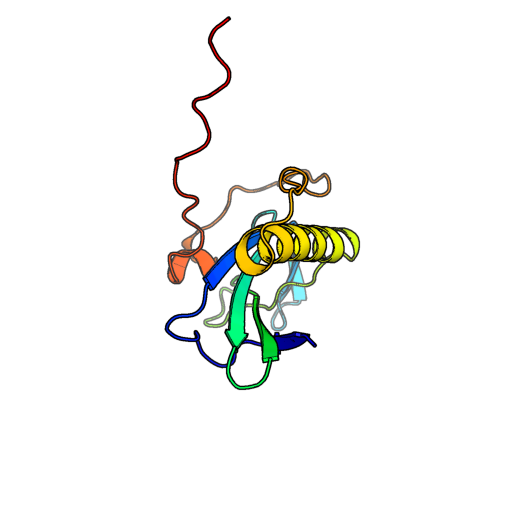A . TYR A 1 99 ? -11.365 4.727 17.625 1.00 95.56 99 TYR A CA 1
ATOM 807 C C . TYR A 1 99 ? -12.457 5.795 17.489 1.00 95.56 99 TYR A C 1
ATOM 809 O O . TYR A 1 99 ? -12.587 6.642 18.369 1.00 95.56 99 TYR A O 1
ATOM 817 N N . GLN A 1 100 ? -13.230 5.780 16.395 1.00 96.62 100 GLN A N 1
ATOM 818 C CA . GLN A 1 100 ? -14.360 6.690 16.159 1.00 96.62 100 GLN A CA 1
ATOM 819 C C . GLN A 1 100 ? -13.973 8.177 16.223 1.00 96.62 100 GLN A C 1
ATOM 821 O O . GLN A 1 100 ? -14.793 9.042 16.533 1.00 96.62 100 GLN A O 1
ATOM 826 N N . LEU A 1 101 ? -12.717 8.487 15.890 1.00 97.31 101 LEU A N 1
ATOM 827 C CA . LEU A 1 101 ? -12.217 9.854 15.830 1.00 97.31 101 LEU A CA 1
ATOM 828 C C . LEU A 1 101 ? -12.618 10.521 14.508 1.00 97.31 101 LEU A C 1
ATOM 830 O O . LEU A 1 101 ? -12.703 9.879 13.456 1.00 97.31 101 LEU A O 1
ATOM 834 N N . GLN A 1 102 ? -12.832 11.835 14.552 1.00 97.06 102 GLN A N 1
ATOM 835 C CA . GLN A 1 102 ? -12.982 12.640 13.341 1.00 97.06 102 GLN A CA 1
ATOM 836 C C . GLN A 1 102 ? -11.608 12.833 12.698 1.00 97.06 102 GLN A C 1
ATOM 838 O O . GLN A 1 102 ? -10.658 13.238 13.367 1.00 97.06 102 GLN A O 1
ATOM 843 N N . THR A 1 103 ? -11.498 12.545 11.404 1.00 96.31 103 THR A N 1
ATOM 844 C CA . THR A 1 103 ? -10.232 12.610 10.667 1.00 96.31 103 THR A CA 1
ATOM 845 C C . THR A 1 103 ? -10.383 13.427 9.390 1.00 96.31 103 THR A C 1
ATOM 847 O O . THR A 1 103 ? -11.467 13.431 8.799 1.00 96.31 103 THR A O 1
ATOM 850 N N . PRO A 1 104 ? -9.311 14.079 8.908 1.00 95.75 104 PRO A N 1
ATOM 851 C CA . PRO A 1 104 ? -9.327 14.722 7.601 1.00 95.75 104 PRO A CA 1
ATOM 852 C C . PRO A 1 104 ? -9.660 13.732 6.469 1.00 95.75 104 PRO A C 1
ATOM 854 O O . PRO A 1 104 ? -9.453 12.522 6.619 1.00 95.75 104 PRO A O 1
ATOM 857 N N . PRO A 1 105 ? -10.114 14.226 5.304 1.00 93.38 105 PRO A N 1
ATOM 858 C CA . PRO A 1 105 ? -10.242 13.405 4.106 1.00 93.38 105 PRO A CA 1
ATOM 859 C C . PRO A 1 105 ? -8.918 12.730 3.718 1.00 93.38 105 PRO A C 1
ATOM 861 O O . PRO A 1 105 ? -7.833 13.258 3.969 1.00 93.38 105 PRO A O 1
ATOM 864 N N . LEU A 1 106 ? -9.009 11.577 3.049 1.00 93.00 106 LEU A N 1
ATOM 865 C CA . LEU A 1 106 ? -7.832 10.876 2.529 1.00 93.00 106 LEU A CA 1
ATOM 866 C C . LEU A 1 106 ? -7.063 11.751 1.531 1.00 93.00 106 LEU A C 1
ATOM 868 O O . LEU A 1 106 ? -7.653 12.351 0.629 1.00 93.00 106 LEU A O 1
ATOM 872 N N . ILE A 1 107 ? -5.736 11.742 1.641 1.00 92.12 107 ILE A N 1
ATOM 873 C CA . ILE A 1 107 ? -4.823 12.407 0.713 1.00 92.12 107 ILE A CA 1
ATOM 874 C C . ILE A 1 107 ? -4.807 11.605 -0.593 1.00 92.12 107 ILE A C 1
ATOM 876 O O . ILE A 1 107 ? -4.290 10.482 -0.654 1.00 92.12 107 ILE A O 1
ATOM 880 N N . ARG A 1 108 ? -5.412 12.167 -1.642 1.00 87.50 108 ARG A N 1
ATOM 881 C CA . ARG A 1 108 ? -5.535 11.526 -2.966 1.00 87.50 108 ARG A CA 1
ATOM 882 C C . ARG A 1 108 ? -4.472 11.983 -3.957 1.00 87.50 108 ARG A C 1
ATOM 884 O O . ARG A 1 108 ? -4.251 11.298 -4.959 1.00 87.50 108 ARG A O 1
ATOM 891 N N . ASP A 1 109 ? -3.825 13.109 -3.678 1.00 83.75 109 ASP A N 1
ATOM 892 C CA . ASP A 1 109 ? -2.760 13.624 -4.522 1.00 83.75 109 ASP A CA 1
ATOM 893 C C . ASP A 1 109 ? -1.571 12.671 -4.520 1.00 83.75 109 ASP A C 1
ATOM 895 O O . ASP A 1 109 ? -1.171 12.110 -3.499 1.00 83.75 109 ASP A O 1
ATOM 899 N N . ARG A 1 110 ? -1.028 12.475 -5.716 1.00 80.50 110 ARG A N 1
ATOM 900 C CA . ARG A 1 110 ? 0.181 11.693 -5.957 1.00 80.50 110 ARG A CA 1
ATOM 901 C C . ARG A 1 110 ? 1.258 12.652 -6.419 1.00 80.50 110 ARG A C 1
ATOM 903 O O . ARG A 1 110 ? 0.961 13.630 -7.110 1.00 80.50 110 ARG A O 1
ATOM 910 N N . ARG A 1 111 ? 2.514 12.331 -6.125 1.00 77.81 111 ARG A N 1
ATOM 911 C CA . ARG A 1 111 ? 3.670 13.046 -6.648 1.00 77.81 111 ARG A CA 1
ATOM 912 C C . ARG A 1 111 ? 3.523 13.214 -8.149 1.00 77.81 111 ARG A C 1
ATOM 914 O O . ARG A 1 111 ? 3.300 12.249 -8.888 1.00 77.81 111 ARG A O 1
ATOM 921 N N . HIS A 1 112 ? 3.717 14.449 -8.599 1.00 74.62 112 HIS A N 1
ATOM 922 C CA . HIS A 1 112 ? 3.600 14.784 -10.005 1.00 74.62 112 HIS A CA 1
ATOM 923 C C . HIS A 1 112 ? 4.451 13.853 -10.875 1.00 74.62 112 HIS A C 1
ATOM 925 O O . HIS A 1 112 ? 5.585 13.464 -10.565 1.00 74.62 112 HIS A O 1
ATOM 931 N N . GLY A 1 113 ? 3.867 13.462 -11.994 1.00 64.31 113 GLY A N 1
ATOM 932 C CA . GLY A 1 113 ? 4.494 12.638 -13.003 1.00 64.31 113 GLY A CA 1
ATOM 933 C C . GLY A 1 113 ? 3.826 12.916 -14.335 1.00 64.31 113 GLY A C 1
ATOM 934 O O . GLY A 1 113 ? 2.658 13.288 -14.384 1.00 64.31 113 GLY A O 1
ATOM 935 N N . ARG A 1 114 ? 4.577 12.729 -15.417 1.00 59.59 114 ARG A N 1
ATOM 936 C CA . ARG A 1 114 ? 4.030 12.673 -16.772 1.00 59.59 114 ARG A CA 1
ATOM 937 C C . ARG A 1 114 ? 3.924 11.195 -17.146 1.00 59.59 114 ARG A C 1
ATOM 939 O O . ARG A 1 114 ? 4.895 10.666 -17.692 1.00 59.59 114 ARG A O 1
ATOM 946 N N . PRO A 1 115 ? 2.850 10.480 -16.761 1.00 59.28 115 PRO A N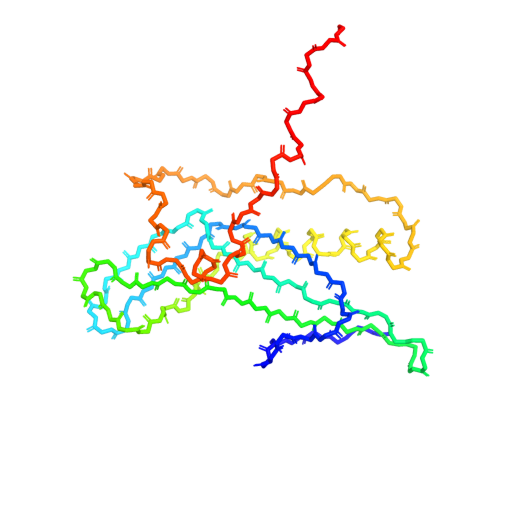 1
ATOM 947 C CA . PRO A 1 115 ? 2.703 9.082 -17.139 1.00 59.28 115 PRO A CA 1
ATOM 948 C C . PRO A 1 115 ? 2.699 9.000 -18.666 1.00 59.28 115 PRO A C 1
ATOM 950 O O . PRO A 1 115 ? 1.792 9.500 -19.319 1.00 59.28 115 PRO A O 1
ATOM 953 N N . ARG A 1 116 ? 3.756 8.414 -19.238 1.00 57.16 116 ARG A N 1
ATOM 954 C CA . ARG A 1 116 ? 3.899 8.276 -20.696 1.00 57.16 116 ARG A CA 1
ATOM 955 C C . ARG A 1 116 ? 2.953 7.221 -21.275 1.00 57.16 116 ARG A C 1
ATOM 957 O O . ARG A 1 116 ? 2.681 7.244 -22.467 1.00 57.16 116 ARG A O 1
ATOM 964 N N . HIS A 1 117 ? 2.451 6.313 -20.437 1.00 63.03 117 HIS A N 1
ATOM 965 C CA . HIS A 1 117 ? 1.635 5.178 -20.852 1.00 63.03 117 HIS A CA 1
ATOM 966 C C . HIS A 1 117 ? 0.435 4.983 -19.927 1.00 63.03 117 HIS A C 1
ATOM 968 O O . HIS A 1 117 ? 0.512 5.225 -18.719 1.00 63.03 117 HIS A O 1
ATOM 974 N N . GLN A 1 118 ? -0.667 4.524 -20.519 1.00 71.81 118 GLN A N 1
ATOM 975 C CA . GLN A 1 118 ? -1.859 4.102 -19.792 1.00 71.81 118 GLN A CA 1
ATOM 976 C C . GLN A 1 118 ? -1.564 2.839 -18.968 1.00 71.81 118 GLN A C 1
ATOM 978 O O . GLN A 1 118 ? -0.645 2.074 -19.265 1.00 71.81 118 GLN A O 1
ATOM 983 N N . HIS A 1 119 ? -2.338 2.635 -17.905 1.00 81.81 119 HIS A N 1
ATOM 984 C CA . HIS A 1 119 ? -2.211 1.472 -17.033 1.00 81.81 119 HIS A CA 1
ATOM 985 C C . HIS A 1 119 ? -2.441 0.163 -17.804 1.00 81.81 119 HIS A C 1
ATOM 987 O O . HIS A 1 119 ? -3.529 -0.058 -18.330 1.00 81.81 119 HIS A O 1
ATOM 993 N N . ASN A 1 120 ? -1.439 -0.721 -17.834 1.00 84.75 120 ASN A N 1
ATOM 994 C CA . ASN A 1 120 ? -1.571 -2.043 -18.441 1.00 84.75 120 ASN A CA 1
ATOM 995 C C . ASN A 1 120 ? -2.012 -3.080 -17.392 1.00 84.75 120 ASN A C 1
ATOM 997 O O . ASN A 1 120 ? -1.212 -3.530 -16.568 1.00 84.75 120 ASN A O 1
ATOM 1001 N N . SER A 1 121 ? -3.288 -3.466 -17.440 1.00 85.94 121 SER A N 1
ATOM 1002 C CA . SER A 1 121 ? -3.898 -4.387 -16.477 1.00 85.94 121 SER A CA 1
ATOM 1003 C C . SER A 1 121 ? -3.368 -5.822 -16.568 1.00 85.94 121 SER A C 1
ATOM 1005 O O . SER A 1 121 ? -3.341 -6.511 -15.549 1.00 85.94 121 SER A O 1
ATOM 1007 N N . SER A 1 122 ? -2.898 -6.278 -17.737 1.00 86.94 122 SER A N 1
ATOM 1008 C CA . SER A 1 122 ? -2.371 -7.645 -17.898 1.00 86.94 122 SER A CA 1
ATOM 1009 C C . SER A 1 122 ? -1.031 -7.845 -17.185 1.00 86.94 122 SER A C 1
ATOM 1011 O O . SER A 1 122 ? -0.720 -8.947 -16.733 1.00 86.94 122 SER A O 1
ATOM 1013 N N . MET A 1 123 ? -0.276 -6.757 -17.014 1.00 90.19 123 MET A N 1
ATOM 1014 C CA . MET A 1 123 ? 1.021 -6.738 -16.335 1.00 90.19 123 MET A CA 1
ATOM 1015 C C . MET A 1 123 ? 0.911 -6.404 -14.841 1.00 90.19 123 MET A C 1
ATOM 1017 O O . MET A 1 123 ? 1.904 -6.480 -14.121 1.00 90.19 123 MET A O 1
ATOM 1021 N N . CYS A 1 124 ? -0.272 -6.031 -14.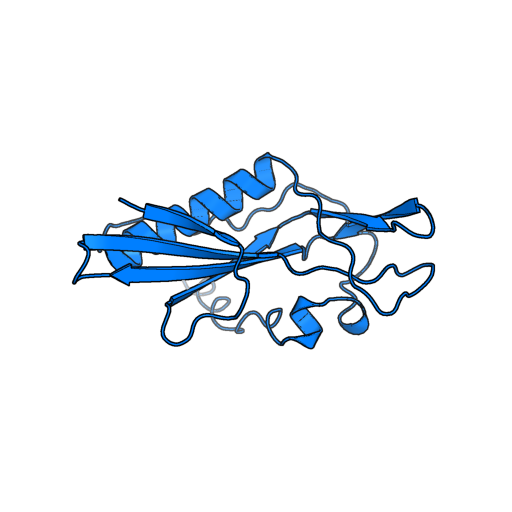350 1.00 92.62 124 CYS A N 1
ATOM 1022 C CA . CYS A 1 124 ? -0.474 -5.581 -12.976 1.00 92.62 124 CYS A CA 1
ATOM 1023 C C . CYS A 1 124 ? -0.975 -6.713 -12.068 1.00 92.62 124 CYS A C 1
ATOM 1025 O O . CYS A 1 124 ? -2.060 -7.259 -12.282 1.00 92.62 124 CYS A O 1
ATOM 1027 N N . GLN A 1 125 ? -0.226 -7.025 -11.003 1.00 94.75 125 GLN A N 1
ATOM 1028 C CA . GLN A 1 125 ? -0.621 -8.056 -10.038 1.00 94.75 125 GLN A CA 1
ATOM 1029 C C . GLN A 1 125 ? -1.956 -7.721 -9.363 1.00 94.75 125 GLN A C 1
ATOM 1031 O O . GLN A 1 125 ? -2.836 -8.578 -9.288 1.00 94.75 125 GLN A O 1
ATOM 1036 N N . ALA A 1 126 ? -2.145 -6.464 -8.951 1.00 92.62 126 ALA A N 1
ATOM 1037 C CA . ALA A 1 126 ? -3.393 -6.004 -8.351 1.00 92.62 126 ALA A CA 1
ATOM 1038 C C . ALA A 1 126 ? -4.596 -6.177 -9.294 1.00 92.62 126 ALA A C 1
ATOM 1040 O O . ALA A 1 126 ? -5.667 -6.570 -8.840 1.00 92.62 126 ALA A O 1
ATOM 1041 N N . CYS A 1 127 ? -4.450 -5.947 -10.604 1.00 91.69 127 CYS A N 1
ATOM 1042 C CA . CYS A 1 127 ? -5.520 -6.221 -11.570 1.00 91.69 127 CYS A CA 1
ATOM 1043 C C . CYS A 1 127 ? -5.859 -7.707 -11.653 1.00 91.69 127 CYS A C 1
ATOM 1045 O O . CYS A 1 127 ? -7.039 -8.051 -11.615 1.00 91.69 127 CYS A O 1
ATOM 1047 N N . ARG A 1 128 ? -4.846 -8.581 -11.726 1.00 91.44 128 ARG A N 1
ATOM 1048 C CA . ARG A 1 128 ? -5.058 -10.038 -11.769 1.00 91.44 128 ARG A CA 1
ATOM 1049 C C . ARG A 1 128 ? -5.736 -10.565 -10.505 1.00 91.44 128 ARG A C 1
ATOM 1051 O O . ARG A 1 128 ? -6.496 -11.519 -10.582 1.00 91.44 128 ARG A O 1
ATOM 1058 N N . GLN A 1 129 ? -5.503 -9.913 -9.369 1.00 89.75 129 GLN A N 1
ATOM 1059 C CA . GLN A 1 129 ? -6.150 -10.209 -8.089 1.00 89.75 129 GLN A CA 1
ATOM 1060 C C . GLN A 1 129 ? -7.483 -9.456 -7.891 1.00 89.75 129 GLN A C 1
ATOM 1062 O O . GLN A 1 129 ? -8.093 -9.548 -6.831 1.00 89.75 129 GLN A O 1
ATOM 1067 N N . GLY A 1 130 ? -7.942 -8.673 -8.876 1.00 89.00 130 GLY A N 1
ATOM 1068 C CA . GLY A 1 130 ? -9.189 -7.901 -8.790 1.00 89.00 130 GLY A CA 1
ATOM 1069 C C . GLY A 1 130 ? -9.147 -6.690 -7.845 1.00 89.00 130 GLY A C 1
ATOM 1070 O O . GLY A 1 130 ? -10.182 -6.079 -7.586 1.00 89.00 130 GLY A O 1
ATOM 1071 N N . LEU A 1 131 ? -7.971 -6.303 -7.347 1.00 87.69 131 LEU A N 1
ATOM 1072 C CA . LEU A 1 131 ? -7.786 -5.251 -6.346 1.00 87.69 131 LEU A CA 1
ATOM 1073 C C . LEU A 1 131 ? -7.813 -3.831 -6.932 1.00 87.69 131 LEU A C 1
ATOM 1075 O O . LEU A 1 131 ? -8.279 -2.922 -6.249 1.00 87.69 131 LEU A O 1
ATOM 1079 N N . CYS A 1 132 ? -7.383 -3.647 -8.188 1.00 83.81 132 CYS A N 1
ATOM 1080 C CA . CYS A 1 132 ? -7.349 -2.346 -8.881 1.00 83.81 132 CYS A CA 1
ATOM 1081 C C . CYS A 1 132 ? -8.722 -1.723 -9.162 1.00 83.81 132 CYS A C 1
ATOM 1083 O O . CYS A 1 132 ? -8.781 -0.555 -9.544 1.00 83.81 132 CYS A O 1
ATOM 1085 N N . LYS A 1 133 ? -9.819 -2.477 -9.029 1.00 70.81 133 LYS A N 1
ATOM 1086 C CA . LYS A 1 133 ? -11.166 -1.952 -9.263 1.00 70.81 133 LYS A CA 1
ATOM 1087 C C . LYS A 1 133 ? -11.527 -0.992 -8.130 1.00 70.81 133 LYS A C 1
ATOM 1089 O O . LYS A 1 133 ? -12.044 -1.404 -7.095 1.00 70.81 133 LYS A O 1
ATOM 1094 N N . THR A 1 134 ? -11.255 0.293 -8.324 1.00 51.22 134 THR A N 1
ATOM 1095 C CA . THR A 1 134 ? -11.875 1.356 -7.535 1.00 51.22 134 THR A CA 1
ATOM 1096 C C . THR A 1 134 ? -13.378 1.258 -7.777 1.00 51.22 134 THR A C 1
ATOM 1098 O O . THR A 1 134 ? -13.829 1.363 -8.919 1.00 51.22 134 THR A O 1
ATOM 1101 N N . SER A 1 135 ? -14.162 0.998 -6.729 1.00 33.53 135 SER A N 1
ATOM 1102 C CA . SER A 1 135 ? -15.618 1.121 -6.817 1.00 33.53 135 SER A CA 1
ATOM 1103 C C . SER A 1 135 ? -15.948 2.515 -7.360 1.00 33.53 135 SER A C 1
ATOM 1105 O O . SER A 1 135 ? -15.404 3.507 -6.875 1.00 33.53 135 SER A O 1
ATOM 1107 N N . LYS A 1 136 ? -16.811 2.602 -8.378 1.00 29.08 136 LYS A N 1
ATOM 1108 C CA . LYS A 1 136 ? -17.262 3.850 -9.029 1.00 29.08 136 LYS A CA 1
ATOM 1109 C C . LYS A 1 136 ? -18.072 4.783 -8.107 1.00 29.08 136 LYS A C 1
ATOM 1111 O O . LYS A 1 136 ? -18.686 5.733 -8.577 1.00 29.08 136 LYS A O 1
ATOM 1116 N N . VAL A 1 137 ? -18.093 4.544 -6.802 1.00 35.91 137 VAL A N 1
ATOM 1117 C CA . VAL A 1 137 ? -18.873 5.324 -5.843 1.00 35.91 137 VAL A CA 1
ATOM 1118 C C . VAL A 1 137 ? -17.937 6.324 -5.178 1.00 35.91 137 VAL A C 1
ATOM 1120 O O . VAL A 1 137 ? -17.311 5.983 -4.186 1.00 35.91 137 VAL A O 1
ATOM 1123 N N . LEU A 1 138 ? -17.759 7.494 -5.805 1.00 37.31 138 LEU A N 1
ATOM 1124 C CA . LEU A 1 138 ? -17.407 8.808 -5.214 1.00 37.31 138 LEU A CA 1
ATOM 1125 C C . LEU A 1 138 ? -17.019 9.821 -6.324 1.00 37.31 138 LEU A C 1
ATOM 1127 O O . LEU A 1 138 ? -16.040 10.555 -6.220 1.00 37.31 138 LEU A O 1
ATOM 1131 N N . GLN A 1 139 ? -17.794 9.863 -7.411 1.00 33.03 139 GLN A N 1
ATOM 1132 C CA . GLN A 1 139 ? -17.859 11.005 -8.335 1.00 33.03 139 GLN A CA 1
ATOM 1133 C C . GLN A 1 139 ? -19.331 11.284 -8.648 1.00 33.03 139 GLN A C 1
ATOM 1135 O O . GLN A 1 139 ? -19.800 11.056 -9.754 1.00 33.03 139 GLN A O 1
ATOM 1140 N N . ALA A 1 140 ? -20.085 11.689 -7.630 1.00 33.84 140 ALA A N 1
ATOM 1141 C CA . ALA A 1 140 ? -21.429 12.234 -7.804 1.00 33.84 140 ALA A CA 1
ATOM 1142 C C . ALA A 1 140 ? -21.832 13.082 -6.588 1.00 33.84 140 ALA A C 1
ATOM 1144 O O . ALA A 1 140 ? -22.915 12.901 -6.056 1.00 33.84 140 ALA A O 1
ATOM 1145 N N . VAL A 1 141 ? -20.955 13.968 -6.100 1.00 40.66 141 VAL A N 1
ATOM 1146 C CA . VAL A 1 141 ? -21.373 15.077 -5.220 1.00 40.66 141 VAL A CA 1
ATOM 1147 C C . VAL A 1 141 ? -20.462 16.282 -5.470 1.00 40.66 141 VAL A C 1
ATOM 1149 O O . VAL A 1 141 ? -19.590 16.597 -4.668 1.00 40.66 141 VAL A O 1
ATOM 1152 N N . SER A 1 142 ? -20.617 16.917 -6.629 1.00 40.22 142 SER A N 1
ATOM 1153 C CA . SER A 1 142 ? -20.167 18.300 -6.862 1.00 40.22 142 SER A CA 1
ATOM 1154 C C . SER A 1 142 ? -20.716 18.835 -8.187 1.00 40.22 142 SER A C 1
ATOM 1156 O O . SER A 1 142 ? -19.978 19.250 -9.078 1.00 40.22 142 SER A O 1
ATOM 1158 N N . SER A 1 143 ? -22.043 18.798 -8.343 1.00 39.53 143 SER A N 1
ATOM 1159 C CA . SER A 1 143 ? -22.748 19.548 -9.394 1.00 39.53 143 SER A CA 1
ATOM 1160 C C . SER A 1 143 ? -24.192 19.846 -8.979 1.00 39.53 143 SER A C 1
ATOM 1162 O O . SER A 1 143 ? -25.119 19.357 -9.610 1.00 39.53 143 SER A O 1
ATOM 1164 N N . SER A 1 144 ? -24.392 20.606 -7.900 1.00 33.00 144 SER A N 1
ATOM 1165 C CA . SER A 1 144 ? -25.663 21.309 -7.656 1.00 33.00 144 SER A CA 1
ATOM 1166 C C . SER A 1 144 ? -25.570 22.175 -6.404 1.00 33.00 144 SER A C 1
ATOM 1168 O O . SER A 1 144 ? -25.794 21.675 -5.298 1.00 33.00 144 SER A O 1
ATOM 1170 N N . SER A 1 145 ? -25.232 23.449 -6.600 1.00 33.59 145 SER A N 1
ATOM 1171 C CA . SER A 1 145 ? -25.859 24.667 -6.041 1.00 33.59 145 SER A CA 1
ATOM 1172 C C . SER A 1 145 ? -24.863 25.814 -6.133 1.00 33.59 145 SER A C 1
ATOM 1174 O O . SER A 1 145 ? -23.773 25.676 -5.538 1.00 33.59 145 SER A O 1
#

Foldseek 3Di:
DEEEEADPDDDPPFDKDKDWAWWKFADPPPRDIDIDRGFMKIWTKDQDPVVRYIYIHMDTWFFADPPPRDPDGTGTHDDPVRVVLVVVQVVQVCCCPVVVDDHDDRDRDYPDDDPPDDDDLVGTRCSVVVNSDDPPPDPDPDPDD

Secondary structure (DSSP, 8-state):
-EEEEE-SS--TT-EEEEEEEEEEEE-TTT--EEEEEEEEEEEEEEEETTTTEEEEEEEE--B--TTT--SSPBPPEEPHHHHHHHHHHHHHHHHHHHH----PPP----------S---GGGBHHHHTTTT---S-SS-SSS--

InterPro domains:
  IPR026096 Receptor-transporting protein [PTHR14402] (2-140)
  IPR027377 ZAR1/RTP1-5-like, 3CxxC-type zinc finger [PF13695] (21-130)
  IPR027377 ZAR1/RTP1-5-like, 3CxxC-type zinc finger [SM01328] (20-130)

Radius of gyration: 16.92 Å; Cα contacts (8 Å, |Δi|>4): 227; chains: 1; bounding box: 44×40×46 Å

Sequence (145 aa):
MWTFGPAETTPSGWQVFKDMAKVRFSCQRCSHGWTSMYGMVVFYYHWDTASNQGNVRFLLTGQKCNHCNPDGFETPMWYPEEAQKVMTNLYHEVANRVYQLQTPPLIRDRRHGRPRHQHNSSMCQACRQGLCKTSKVLQAVSSSS

Organism: Petrolisthes cinctipes (NCBI:txid88211)